Protein AF-T0C2U1-F1 (afdb_monomer_lite)

Secondary structure (DSSP, 8-state):
-BTTB-TTSGGGB--TT-----STTSPP--TTB--TTSSSSPPPHHHHHHHHHHHT-

Structure (mmCIF, N/CA/C/O backbone):
data_AF-T0C2U1-F1
#
_entry.id   AF-T0C2U1-F1
#
loop_
_atom_site.group_PDB
_atom_site.id
_atom_site.type_symbol
_atom_site.label_atom_id
_atom_site.label_alt_id
_atom_site.label_comp_id
_atom_site.label_asym_id
_atom_site.label_entity_id
_atom_site.label_seq_id
_atom_site.pdbx_PDB_ins_code
_atom_site.Cartn_x
_atom_site.Cartn_y
_atom_site.Cartn_z
_atom_site.occupancy
_atom_site.B_iso_or_equiv
_atom_site.auth_seq_id
_atom_site.auth_comp_id
_atom_site.auth_asym_id
_atom_site.auth_atom_id
_atom_site.pdbx_PDB_model_num
ATOM 1 N N . MET A 1 1 ? 4.948 -1.755 -0.476 1.00 75.88 1 MET A N 1
ATOM 2 C CA . MET A 1 1 ? 4.609 -1.456 -1.881 1.00 75.88 1 MET A CA 1
ATOM 3 C C . MET A 1 1 ? 3.748 -2.590 -2.410 1.00 75.88 1 MET A C 1
ATOM 5 O O . MET A 1 1 ? 4.103 -3.736 -2.192 1.00 75.88 1 MET A O 1
ATOM 9 N N . CYS A 1 2 ? 2.609 -2.306 -3.042 1.00 85.19 2 CYS A N 1
ATOM 10 C CA . CYS A 1 2 ? 1.762 -3.351 -3.630 1.00 85.19 2 CYS A CA 1
ATOM 11 C C . CYS A 1 2 ? 2.376 -3.858 -4.946 1.00 85.19 2 CYS A C 1
ATOM 13 O O . CYS A 1 2 ? 2.804 -3.048 -5.768 1.00 85.19 2 CYS A O 1
ATOM 15 N N . LYS A 1 3 ? 2.413 -5.182 -5.154 1.00 86.50 3 LYS A N 1
ATOM 16 C CA . LYS A 1 3 ? 2.936 -5.807 -6.386 1.00 86.50 3 LYS A CA 1
ATOM 17 C C . LYS A 1 3 ? 2.147 -5.419 -7.646 1.00 86.50 3 LYS A C 1
ATOM 19 O O . LYS A 1 3 ? 2.714 -5.409 -8.733 1.00 86.50 3 LYS A O 1
ATOM 24 N N . PHE A 1 4 ? 0.857 -5.125 -7.501 1.00 88.88 4 PHE A N 1
ATOM 25 C CA . PHE A 1 4 ? -0.057 -4.824 -8.608 1.00 88.88 4 PHE A CA 1
ATOM 26 C C . PHE A 1 4 ? -0.327 -3.331 -8.810 1.00 88.88 4 PHE A C 1
ATOM 28 O O . PHE A 1 4 ? -1.142 -2.980 -9.663 1.00 88.88 4 PHE A O 1
ATOM 35 N N . TYR A 1 5 ? 0.335 -2.466 -8.038 1.00 88.38 5 TYR A N 1
ATOM 36 C CA . TYR A 1 5 ? 0.183 -1.022 -8.171 1.00 88.38 5 TYR A CA 1
ATOM 37 C C . TYR A 1 5 ? 0.732 -0.538 -9.517 1.00 88.38 5 TYR A C 1
ATOM 39 O O . TYR A 1 5 ? 1.904 -0.761 -9.827 1.00 88.38 5 TYR A O 1
ATOM 47 N N . ASP A 1 6 ? -0.108 0.136 -10.298 1.00 91.00 6 ASP A N 1
ATOM 48 C CA . ASP A 1 6 ? 0.263 0.740 -11.577 1.00 91.00 6 ASP A CA 1
ATOM 49 C C . ASP A 1 6 ? -0.609 1.966 -11.854 1.00 91.00 6 ASP A C 1
ATOM 51 O O . ASP A 1 6 ? -1.806 1.834 -12.090 1.00 91.00 6 ASP A O 1
ATOM 55 N N . ILE A 1 7 ? 0.012 3.146 -11.912 1.00 93.81 7 ILE A N 1
ATOM 56 C CA . ILE A 1 7 ? -0.650 4.437 -12.164 1.00 93.81 7 ILE A CA 1
ATOM 57 C C . ILE A 1 7 ? -1.398 4.520 -13.504 1.00 93.81 7 ILE A C 1
ATOM 59 O O . ILE A 1 7 ? -2.243 5.390 -13.687 1.00 93.81 7 ILE A O 1
ATOM 63 N N . THR A 1 8 ? -1.067 3.656 -14.464 1.00 96.00 8 THR A N 1
ATOM 64 C CA . THR A 1 8 ? -1.691 3.629 -15.795 1.00 96.00 8 THR A CA 1
ATOM 65 C C . THR A 1 8 ? -2.907 2.708 -15.861 1.00 96.00 8 THR A C 1
ATOM 67 O O . THR A 1 8 ? -3.639 2.725 -16.852 1.00 96.00 8 THR A O 1
ATOM 70 N N . ALA A 1 9 ? -3.137 1.900 -14.823 1.00 91.31 9 ALA A N 1
ATOM 71 C CA . ALA A 1 9 ? -4.265 0.985 -14.749 1.00 91.31 9 ALA A CA 1
ATOM 72 C C . ALA A 1 9 ? -5.525 1.673 -14.198 1.00 91.31 9 ALA A C 1
ATOM 74 O O . ALA A 1 9 ? -5.461 2.633 -13.430 1.00 91.31 9 ALA A O 1
ATOM 75 N N . TYR A 1 10 ? -6.698 1.149 -14.563 1.00 85.31 10 TYR A N 1
ATOM 76 C CA . TYR A 1 10 ? -7.963 1.566 -13.956 1.00 85.31 10 TYR A CA 1
ATOM 77 C C . TYR A 1 10 ? -7.922 1.320 -12.438 1.00 85.31 10 TYR A C 1
ATOM 79 O O . TYR A 1 10 ? -7.532 0.241 -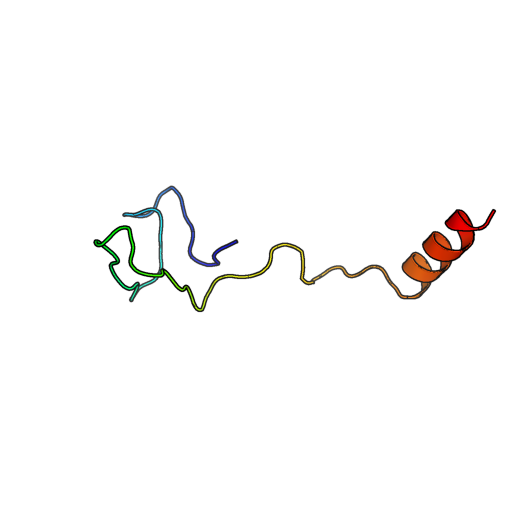12.000 1.00 85.31 10 TYR A O 1
ATOM 87 N N . ASN A 1 11 ? -8.304 2.325 -11.640 1.00 86.25 11 ASN A N 1
ATOM 88 C CA . ASN A 1 11 ? -8.157 2.337 -10.173 1.00 86.25 11 ASN A CA 1
ATOM 89 C C . ASN A 1 11 ? -6.717 2.117 -9.666 1.00 86.25 11 ASN A C 1
ATOM 91 O O . ASN A 1 11 ? -6.528 1.673 -8.536 1.00 86.25 11 ASN A O 1
ATOM 95 N N . GLU A 1 12 ? -5.712 2.405 -10.498 1.00 90.94 12 GLU A N 1
ATOM 96 C CA . GLU A 1 12 ? -4.285 2.2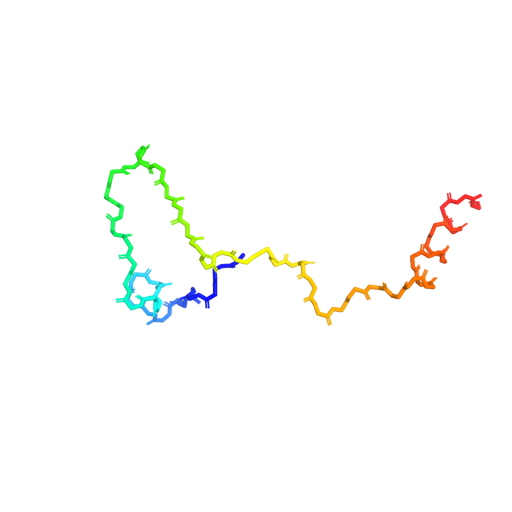67 -10.182 1.00 90.94 12 GLU A CA 1
ATOM 97 C C . GLU A 1 12 ? -3.861 0.846 -9.746 1.00 90.94 12 GLU A C 1
ATOM 99 O O . GLU A 1 12 ? -2.856 0.655 -9.053 1.00 90.94 12 GLU A O 1
ATOM 104 N N . CYS A 1 13 ? -4.631 -0.176 -10.142 1.00 89.81 13 CYS A N 1
ATOM 105 C CA . CYS A 1 13 ? -4.434 -1.559 -9.719 1.00 89.81 13 CYS A CA 1
ATOM 106 C C . CYS A 1 13 ? -4.640 -2.544 -10.880 1.00 89.81 13 CYS A C 1
ATOM 108 O O . CYS A 1 13 ? -5.657 -2.506 -11.57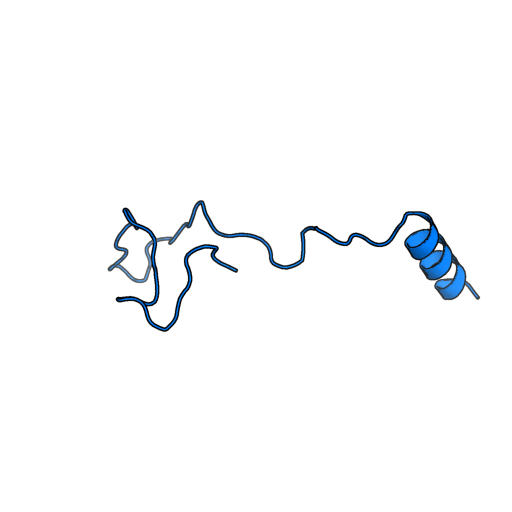0 1.00 89.81 13 CYS A O 1
ATOM 110 N N . ARG A 1 14 ? -3.683 -3.460 -11.083 1.00 92.06 14 ARG A N 1
ATOM 111 C CA . ARG A 1 14 ? -3.757 -4.541 -12.093 1.00 92.06 14 ARG A CA 1
ATOM 112 C C . ARG A 1 14 ? -4.225 -5.891 -11.552 1.00 92.06 14 ARG A C 1
ATOM 114 O O . ARG A 1 14 ? -4.159 -6.893 -12.261 1.00 92.06 14 ARG A O 1
ATOM 121 N N . GLU A 1 15 ? -4.644 -5.947 -10.299 1.00 90.19 15 GLU A N 1
ATOM 122 C CA . GLU A 1 15 ? -5.124 -7.182 -9.695 1.00 90.19 15 GLU A CA 1
ATOM 123 C C . GLU A 1 15 ? -6.447 -7.614 -10.345 1.00 90.19 15 GLU A C 1
ATOM 125 O O . GLU A 1 15 ? -7.408 -6.849 -10.402 1.00 90.19 15 GLU A O 1
ATOM 130 N N . SER A 1 16 ? -6.503 -8.849 -10.849 1.00 86.25 16 SER A N 1
ATOM 131 C CA . SER A 1 16 ? -7.663 -9.351 -11.597 1.00 86.25 16 SER A CA 1
ATOM 132 C C . SER A 1 16 ? -8.918 -9.539 -10.742 1.00 86.25 16 SER A C 1
ATOM 134 O O . SER A 1 16 ? -10.022 -9.574 -11.279 1.00 86.25 16 SER A O 1
ATOM 136 N N . SER A 1 17 ? -8.756 -9.687 -9.427 1.00 85.38 17 S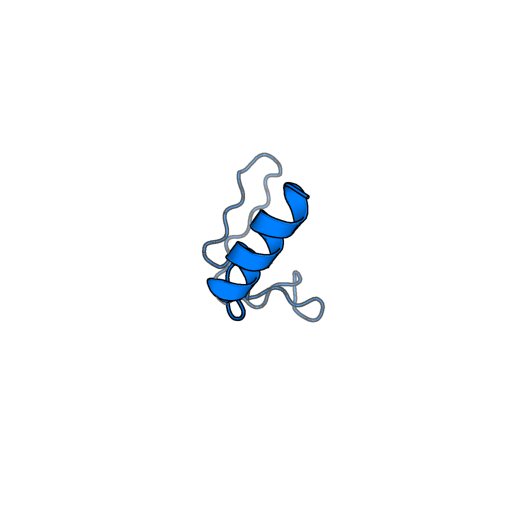ER A N 1
ATOM 137 C CA . SER A 1 17 ? -9.832 -9.952 -8.469 1.00 85.38 17 SER A CA 1
ATOM 138 C C . SER A 1 17 ? -9.633 -9.153 -7.179 1.00 85.38 17 SER A C 1
ATOM 140 O O . SER A 1 17 ? -9.552 -9.733 -6.103 1.00 85.38 17 SER A O 1
ATOM 142 N N . ALA A 1 18 ? -9.525 -7.827 -7.296 1.00 84.88 18 ALA A N 1
ATOM 143 C CA . ALA A 1 18 ? -9.410 -6.945 -6.138 1.00 84.88 18 ALA A CA 1
ATOM 144 C C . ALA A 1 18 ? -10.763 -6.722 -5.448 1.00 84.88 18 ALA A C 1
ATOM 146 O O . ALA A 1 18 ? -11.772 -6.423 -6.099 1.00 84.88 18 ALA A O 1
ATOM 147 N N . ASP A 1 19 ? -10.765 -6.773 -4.118 1.00 84.50 19 ASP A N 1
ATOM 148 C CA . ASP A 1 19 ? -11.928 -6.404 -3.318 1.00 84.50 19 ASP A CA 1
ATOM 149 C C . ASP A 1 19 ? -12.217 -4.902 -3.417 1.00 84.50 19 ASP A C 1
ATOM 151 O O . ASP A 1 19 ? -11.376 -4.042 -3.142 1.00 84.50 19 ASP A O 1
ATOM 155 N N . ARG A 1 20 ? -13.463 -4.562 -3.758 1.00 84.88 20 ARG A N 1
ATOM 156 C CA . ARG A 1 20 ? -13.913 -3.169 -3.804 1.00 84.88 20 ARG A CA 1
ATOM 157 C C . ARG A 1 20 ? -14.348 -2.699 -2.415 1.00 84.88 20 ARG A C 1
ATOM 159 O O . ARG A 1 20 ? -15.433 -3.041 -1.944 1.00 84.88 20 ARG A O 1
ATOM 166 N N . ILE A 1 21 ? -13.538 -1.849 -1.788 1.00 84.50 21 ILE A N 1
ATOM 167 C CA . ILE A 1 21 ? -13.845 -1.219 -0.496 1.00 84.50 21 ILE A CA 1
ATOM 168 C C . ILE A 1 21 ? -14.403 0.192 -0.732 1.00 84.50 21 ILE A C 1
ATOM 170 O O . ILE A 1 21 ? -13.681 1.090 -1.149 1.00 84.50 21 ILE A O 1
ATOM 174 N N . VAL A 1 22 ? -15.711 0.375 -0.517 1.00 88.75 22 VAL A N 1
ATOM 175 C CA . VAL A 1 22 ? -16.405 1.672 -0.696 1.00 88.75 22 VAL A CA 1
ATOM 176 C C . VAL A 1 22 ? -16.559 2.420 0.628 1.00 88.75 22 VAL A C 1
ATOM 178 O O . VAL A 1 22 ? -16.529 3.648 0.657 1.00 88.75 22 VAL A O 1
ATOM 181 N N . GLU A 1 23 ? -16.729 1.671 1.717 1.00 93.00 23 GLU A N 1
ATOM 182 C CA . GLU A 1 23 ? -16.911 2.222 3.053 1.00 93.00 23 GLU A CA 1
ATOM 183 C C . GLU A 1 23 ? -15.562 2.654 3.624 1.00 93.00 23 GLU A C 1
ATOM 185 O O . GLU A 1 23 ? -14.646 1.838 3.729 1.00 93.00 23 GLU A O 1
ATOM 190 N N . LYS A 1 24 ?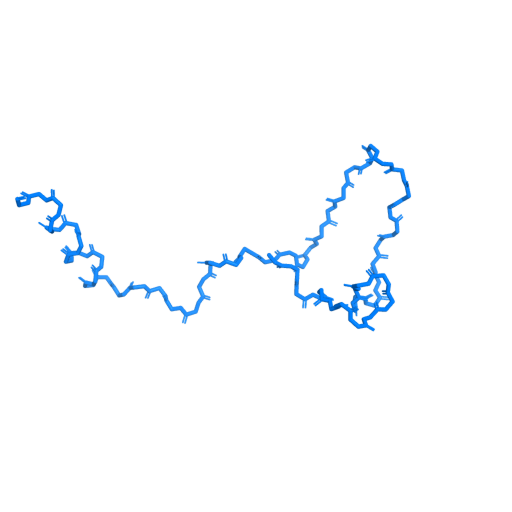 -15.434 3.931 3.991 1.00 86.44 24 LYS A N 1
ATOM 191 C CA . LYS A 1 24 ? -14.141 4.520 4.373 1.00 86.44 24 LYS A CA 1
ATOM 192 C C . LYS A 1 24 ? -13.573 3.943 5.665 1.00 86.44 24 LYS A C 1
ATOM 194 O O . LYS A 1 24 ? -12.361 3.824 5.786 1.00 86.44 24 LYS A O 1
ATOM 199 N N . GLU A 1 25 ? -14.449 3.559 6.590 1.00 93.44 25 GLU A N 1
ATOM 200 C CA . GLU A 1 25 ? -14.055 3.002 7.889 1.00 93.44 25 GLU A CA 1
ATOM 201 C C . GLU A 1 25 ? -13.822 1.487 7.845 1.00 93.44 25 GLU A C 1
ATOM 203 O O . GLU A 1 25 ? -13.439 0.872 8.842 1.00 93.44 25 GLU A O 1
ATOM 208 N N . LYS A 1 26 ? -14.060 0.848 6.694 1.00 89.81 26 LYS A N 1
ATOM 209 C CA . LYS A 1 26 ? -13.792 -0.577 6.534 1.00 89.81 26 LYS A CA 1
ATOM 210 C C . LYS A 1 26 ? -12.292 -0.787 6.353 1.00 89.81 26 LYS A C 1
ATOM 212 O O . LYS A 1 26 ? -11.669 -0.180 5.487 1.00 89.81 26 LYS A O 1
ATOM 217 N N . ALA A 1 27 ? -11.737 -1.716 7.126 1.00 87.44 27 ALA A N 1
ATOM 218 C CA . ALA A 1 27 ? -10.353 -2.132 6.963 1.00 87.44 27 ALA A CA 1
ATOM 219 C C . ALA A 1 27 ? -10.101 -2.636 5.533 1.00 87.44 27 ALA A C 1
ATOM 221 O O . ALA A 1 27 ? -10.824 -3.498 5.024 1.00 87.44 27 ALA A O 1
ATOM 222 N N . ASN A 1 28 ? -9.058 -2.107 4.901 1.00 82.44 28 ASN A N 1
ATOM 223 C CA . ASN A 1 28 ? -8.545 -2.579 3.628 1.00 82.44 28 ASN A CA 1
ATOM 224 C C . ASN A 1 28 ? -7.305 -3.449 3.877 1.00 82.44 28 ASN A C 1
ATOM 226 O O . ASN A 1 28 ? -6.325 -3.007 4.473 1.00 82.44 28 ASN A O 1
ATOM 230 N N . PHE A 1 29 ? -7.351 -4.697 3.419 1.00 83.38 29 PHE A N 1
ATOM 231 C CA . PHE A 1 29 ? -6.222 -5.620 3.461 1.00 83.38 29 PHE A CA 1
ATOM 232 C C . PHE A 1 29 ? -5.860 -6.031 2.035 1.00 83.38 29 PHE A C 1
ATOM 234 O O . PHE A 1 29 ? -6.741 -6.167 1.192 1.00 83.38 29 PHE A O 1
ATOM 241 N N . CYS A 1 30 ? -4.568 -6.186 1.756 1.00 81.69 30 CYS A N 1
ATOM 242 C CA . CYS A 1 30 ? -4.071 -6.605 0.450 1.00 81.69 30 CYS A CA 1
ATOM 243 C C . CYS A 1 30 ? -3.053 -7.725 0.653 1.00 81.69 30 CYS A C 1
ATOM 245 O O . CYS A 1 30 ? -1.957 -7.476 1.160 1.00 81.69 30 CYS A O 1
ATOM 247 N N . ASP A 1 31 ? -3.398 -8.937 0.214 1.00 83.12 31 ASP A N 1
ATOM 248 C CA . ASP A 1 31 ? -2.536 -10.126 0.304 1.00 83.12 31 ASP A CA 1
ATOM 249 C C . ASP A 1 31 ? -1.217 -9.971 -0.472 1.00 83.12 31 ASP A C 1
ATOM 251 O O . ASP A 1 31 ? -0.222 -10.638 -0.195 1.00 83.12 31 ASP A O 1
ATOM 255 N N . TYR A 1 32 ? -1.192 -9.060 -1.446 1.00 85.50 32 TYR A N 1
ATOM 256 C CA . TYR A 1 32 ? -0.055 -8.810 -2.333 1.00 85.50 32 TYR A CA 1
ATOM 257 C C . TYR A 1 32 ? 0.795 -7.607 -1.923 1.00 85.50 32 TYR A C 1
ATOM 259 O O . TYR A 1 32 ? 1.666 -7.156 -2.683 1.00 85.50 32 TYR A O 1
ATOM 267 N N . PHE A 1 33 ? 0.544 -7.050 -0.740 1.00 86.06 33 PHE A N 1
ATOM 268 C CA . PHE A 1 33 ? 1.390 -6.006 -0.198 1.00 86.06 33 PHE A CA 1
ATOM 269 C C . PHE A 1 33 ? 2.760 -6.585 0.173 1.00 86.06 33 PHE A C 1
ATOM 271 O O . PHE A 1 33 ? 2.874 -7.446 1.040 1.00 86.06 33 PHE A O 1
ATOM 278 N N . VAL A 1 34 ? 3.822 -6.074 -0.453 1.00 83.44 34 VAL A N 1
ATOM 279 C CA . VAL A 1 34 ? 5.202 -6.450 -0.123 1.00 83.44 34 VAL A CA 1
ATOM 280 C C . VAL A 1 34 ? 5.898 -5.325 0.630 1.00 83.44 34 VAL A C 1
ATOM 282 O O . VAL A 1 34 ? 5.831 -4.155 0.241 1.00 83.44 34 VAL A O 1
ATOM 285 N N . LEU A 1 35 ? 6.600 -5.644 1.715 1.00 81.12 35 LEU A N 1
ATOM 286 C CA . LEU A 1 35 ? 7.439 -4.667 2.407 1.00 81.12 35 LEU A CA 1
ATOM 287 C C . LEU A 1 35 ? 8.631 -4.324 1.508 1.00 81.12 35 LEU A C 1
ATOM 289 O O . LEU A 1 35 ? 9.526 -5.137 1.285 1.00 81.12 35 LEU A O 1
ATOM 293 N N . LYS A 1 36 ? 8.637 -3.105 0.957 1.00 69.38 36 LYS A N 1
ATOM 294 C CA . LYS A 1 36 ? 9.760 -2.619 0.151 1.00 69.38 36 LYS A CA 1
ATOM 295 C C . LYS A 1 36 ? 10.924 -2.368 1.114 1.00 69.38 36 LYS A C 1
ATOM 297 O O . LYS A 1 36 ? 10.844 -1.447 1.917 1.00 69.38 36 LYS A O 1
ATOM 302 N N . GLY A 1 37 ? 11.937 -3.232 1.064 1.00 63.44 37 GLY A N 1
ATOM 303 C CA . GLY A 1 37 ? 13.051 -3.282 2.022 1.00 63.44 37 GLY A CA 1
ATOM 304 C C . GLY A 1 37 ? 13.342 -4.689 2.559 1.00 63.44 37 GLY A C 1
ATOM 305 O O . GLY A 1 37 ? 14.420 -4.923 3.088 1.00 63.44 37 GLY A O 1
ATOM 306 N N . GLY A 1 38 ? 12.424 -5.644 2.373 1.00 58.12 38 GLY A N 1
ATOM 307 C CA . GLY A 1 38 ? 12.609 -7.051 2.740 1.00 58.12 38 GLY A CA 1
ATOM 308 C C . GLY A 1 38 ? 13.162 -7.914 1.602 1.00 58.12 38 GLY A C 1
ATOM 309 O O . GLY A 1 38 ? 12.466 -8.815 1.157 1.00 58.12 38 GLY A O 1
ATOM 310 N N . GLY A 1 39 ? 14.388 -7.621 1.148 1.00 60.38 39 GLY A N 1
ATOM 311 C CA . GLY A 1 39 ? 15.312 -8.606 0.560 1.00 60.38 39 GLY A CA 1
ATOM 312 C C . GLY A 1 39 ? 15.263 -8.896 -0.949 1.00 60.38 39 GLY A C 1
ATOM 313 O O . GLY A 1 39 ? 14.423 -9.657 -1.406 1.00 60.38 39 GLY A O 1
ATOM 314 N N . ASP A 1 40 ? 16.278 -8.398 -1.670 1.00 54.50 40 ASP A N 1
ATOM 315 C CA . ASP A 1 40 ? 17.103 -9.228 -2.582 1.00 54.50 40 ASP A CA 1
ATOM 316 C C . ASP A 1 40 ? 18.586 -8.769 -2.586 1.00 54.50 40 ASP A C 1
ATOM 318 O O . ASP A 1 40 ? 19.335 -8.932 -3.542 1.00 54.50 40 ASP A O 1
ATOM 322 N N . GLY A 1 41 ? 19.013 -8.135 -1.489 1.00 59.38 41 GLY A N 1
ATOM 323 C CA . GLY A 1 41 ? 20.339 -7.535 -1.330 1.00 59.38 41 GLY A CA 1
ATOM 324 C C . GLY A 1 41 ? 20.602 -7.209 0.134 1.00 59.38 41 GLY A C 1
ATOM 325 O O . GLY A 1 41 ? 20.852 -6.060 0.478 1.00 59.38 41 GLY A O 1
ATOM 326 N N . GLY A 1 42 ? 20.404 -8.195 1.014 1.00 60.97 42 GLY A N 1
ATOM 327 C CA . GLY A 1 42 ? 20.793 -8.052 2.413 1.00 60.97 42 GLY A CA 1
ATOM 328 C C . GLY A 1 42 ? 22.311 -7.954 2.503 1.00 60.97 42 GLY A C 1
ATOM 329 O O . GLY A 1 42 ? 23.000 -8.792 1.919 1.00 60.97 42 GLY A O 1
ATOM 330 N N . ASP A 1 43 ? 22.799 -6.938 3.212 1.00 69.44 43 ASP A N 1
ATOM 331 C CA . ASP A 1 43 ? 24.213 -6.783 3.546 1.00 69.44 43 ASP A CA 1
ATOM 332 C C . ASP A 1 43 ? 24.770 -8.110 4.064 1.00 69.44 43 ASP A C 1
ATOM 334 O O . ASP A 1 43 ? 24.133 -8.810 4.865 1.00 69.44 43 ASP A O 1
ATOM 338 N N . SER A 1 44 ? 25.951 -8.488 3.574 1.00 77.75 44 SER A N 1
ATOM 339 C CA . SER A 1 44 ? 26.565 -9.735 4.002 1.00 77.75 44 SER A CA 1
ATOM 340 C C . SER A 1 44 ? 26.836 -9.669 5.506 1.00 77.75 44 SER A C 1
ATOM 342 O O . SER A 1 44 ? 27.014 -8.598 6.087 1.00 77.75 44 SER A O 1
ATOM 344 N N . GLN A 1 45 ? 26.911 -10.825 6.166 1.00 79.25 45 GLN A N 1
ATOM 345 C CA . GLN A 1 45 ? 27.253 -10.881 7.592 1.00 79.25 45 GLN A CA 1
ATOM 346 C C . GLN A 1 45 ? 28.536 -10.082 7.913 1.00 79.25 45 GLN A C 1
ATOM 348 O O . GLN A 1 45 ? 28.656 -9.518 9.001 1.00 79.25 45 GLN A O 1
ATOM 353 N N . GLY A 1 46 ? 29.473 -10.007 6.960 1.00 82.19 46 GLY A N 1
ATOM 354 C CA . GLY A 1 46 ? 30.691 -9.206 7.069 1.00 82.19 46 GLY A CA 1
ATOM 355 C C . GLY A 1 46 ? 30.433 -7.699 7.112 1.00 82.19 46 GLY A C 1
ATOM 356 O O . GLY A 1 46 ? 31.031 -7.012 7.939 1.00 82.19 46 GLY A O 1
ATOM 357 N N . ASP A 1 47 ? 29.511 -7.198 6.292 1.00 85.62 47 ASP A N 1
ATOM 358 C CA . ASP A 1 47 ? 29.162 -5.773 6.220 1.00 85.62 47 ASP A CA 1
ATOM 359 C C . ASP A 1 47 ? 28.479 -5.309 7.513 1.00 85.62 47 ASP A C 1
ATOM 361 O O . ASP A 1 47 ? 28.840 -4.280 8.092 1.00 85.62 47 ASP A O 1
ATOM 365 N N . LEU A 1 48 ? 27.573 -6.135 8.047 1.00 89.12 48 LEU A N 1
ATOM 366 C CA . LEU A 1 48 ? 26.907 -5.881 9.328 1.00 89.12 48 LEU A CA 1
ATOM 367 C C . LEU A 1 48 ? 27.902 -5.871 10.498 1.00 89.12 48 LEU A C 1
ATOM 369 O O . LEU A 1 48 ? 27.823 -5.017 11.384 1.00 89.12 48 LEU A O 1
ATOM 373 N N . LEU A 1 49 ? 28.869 -6.795 10.496 1.00 88.94 49 LEU A N 1
ATOM 374 C CA . LEU A 1 49 ? 29.898 -6.873 11.533 1.00 88.94 49 LEU A CA 1
ATOM 375 C C . LEU A 1 49 ? 30.867 -5.682 11.466 1.00 88.94 49 LEU A C 1
ATOM 377 O O . LEU A 1 49 ? 31.276 -5.155 12.503 1.00 88.94 49 LEU A O 1
ATOM 381 N N . ALA A 1 50 ? 31.231 -5.234 10.265 1.00 91.75 50 ALA A N 1
ATOM 382 C CA . ALA A 1 50 ? 32.069 -4.054 10.077 1.00 91.75 50 ALA A CA 1
ATOM 383 C C . ALA A 1 50 ? 31.365 -2.778 10.567 1.00 91.75 50 ALA A C 1
ATOM 385 O O . ALA A 1 50 ? 31.962 -2.005 11.322 1.00 91.75 50 ALA A O 1
ATOM 386 N N . ALA A 1 51 ? 30.088 -2.596 10.213 1.00 90.25 51 ALA A N 1
ATOM 387 C CA . ALA A 1 51 ? 29.271 -1.475 10.675 1.00 90.25 51 ALA A CA 1
ATOM 388 C C . ALA A 1 51 ? 29.121 -1.460 12.206 1.00 90.25 51 ALA A C 1
ATOM 390 O O . ALA A 1 51 ? 29.282 -0.411 12.831 1.00 90.25 51 ALA A O 1
ATOM 391 N N . ALA A 1 52 ? 28.895 -2.625 12.826 1.00 92.19 52 ALA A N 1
ATOM 392 C CA . ALA A 1 52 ? 28.817 -2.750 14.280 1.00 92.19 52 ALA A CA 1
ATOM 393 C C . ALA A 1 52 ? 30.119 -2.305 14.964 1.00 92.19 52 ALA A C 1
ATOM 395 O O . ALA A 1 52 ? 30.083 -1.530 15.913 1.00 92.19 52 ALA A O 1
ATOM 396 N N . ASN A 1 53 ? 31.277 -2.732 14.458 1.00 92.81 53 ASN A N 1
ATOM 397 C CA . ASN A 1 53 ? 32.569 -2.353 15.037 1.00 92.81 53 ASN A CA 1
ATOM 398 C C . ASN A 1 53 ? 32.895 -0.858 14.881 1.00 92.81 53 ASN A C 1
ATOM 400 O O . ASN A 1 53 ? 33.607 -0.303 15.715 1.00 92.81 53 ASN A O 1
ATOM 404 N N . ALA A 1 54 ? 32.394 -0.199 13.834 1.00 94.38 54 ALA A N 1
ATOM 405 C CA . ALA A 1 54 ? 32.603 1.232 13.622 1.00 94.38 54 ALA A CA 1
ATOM 406 C C . ALA A 1 54 ? 31.850 2.111 14.638 1.00 94.38 54 ALA A C 1
ATOM 408 O O . ALA A 1 54 ? 32.307 3.208 14.936 1.00 94.38 54 A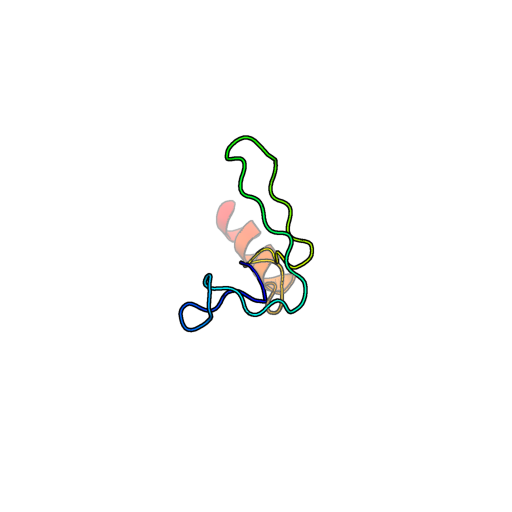LA A O 1
ATOM 409 N N . LEU A 1 55 ? 30.734 1.627 15.193 1.00 92.06 55 LEU A N 1
ATOM 410 C CA . LEU A 1 55 ? 29.929 2.347 16.190 1.00 92.06 55 LEU A CA 1
ATOM 411 C C . LEU A 1 55 ? 30.594 2.437 17.570 1.00 92.06 55 LEU A C 1
ATOM 413 O O . LEU A 1 55 ? 30.241 3.309 18.360 1.00 92.06 55 LEU A O 1
ATOM 417 N N . PHE A 1 56 ? 31.524 1.529 17.869 1.00 87.88 56 PHE A N 1
ATOM 418 C CA . PHE A 1 56 ? 32.184 1.428 19.174 1.00 87.88 56 PHE A CA 1
ATOM 419 C C . PHE A 1 56 ? 33.625 1.964 19.174 1.00 87.88 56 PHE A C 1
ATOM 421 O O . PHE A 1 56 ? 34.354 1.724 20.138 1.00 87.88 56 PHE A O 1
ATOM 428 N N . LYS A 1 57 ? 34.048 2.646 18.103 1.00 61.06 57 LYS A N 1
ATOM 429 C CA . LYS A 1 57 ? 35.345 3.331 18.027 1.00 61.06 57 LYS A CA 1
ATOM 430 C C . LYS A 1 57 ? 35.253 4.792 18.438 1.00 61.06 57 LYS A C 1
ATOM 432 O O . LYS A 1 57 ? 34.265 5.450 18.053 1.00 61.06 57 LYS A O 1
#

Sequence (57 aa):
MCKFYDITAYNECRESSADRIVEKEKANFCDYFVLKGGGDGGDSQGDLLAAANALFK

Radius of gyration: 19.12 Å; chains: 1; bounding box: 52×15×35 Å

pLDDT: mean 83.31, std 10.31, range [54.5, 96.0]

Foldseek 3Di:
DAPQQAPPDDVRGPDPDADDDPDPPDDDDDPRDDDPPPDDDPDPPVRVVVVVVVVVD